Protein AF-A0A920RW35-F1 (afdb_monomer)

Solvent-accessible surface area (backbone atoms only — not comparable to full-atom values): 5718 Å² total; per-residue (Å²): 131,75,94,57,58,52,69,56,41,53,73,38,56,69,48,77,44,77,48,86,36,59,55,58,79,41,59,53,88,30,58,46,91,86,45,46,76,49,80,67,36,34,82,41,60,66,19,18,51,52,32,36,55,42,66,53,70,40,95,73,52,72,32,91,45,64,74,59,32,60,64,15,4,59,57,19,46,11,48,77,69,68,46,28,71,96,63,86,70,36,66,76,74,79,73,91,124

Sequence (97 aa):
MLPFKGKFIERSQLIITTTSAKEPIIDEEWVQPGTHITAVGSDTPEKCELDPKILDRASIVVADSISQNKERGEIHQGLKKGKVKKKNFRIGRYFFR

pLDDT: mean 85.8, std 15.38, range [28.67, 95.94]

Radius of gyration: 12.99 Å; Cα contacts (8 Å, |Δi|>4): 166; chains: 1; bounding box: 35×26×33 Å

Nearest PDB structures (foldseek):
  1omo-assembly1_A  TM=8.714E-01  e=9.177E-05  Archaeoglobus fulgidus
  6rqa-assembly1_B  TM=9.072E-01  e=5.505E-04  Paracoccus denitrificans PD1222
  4bv9-assembly1_A  TM=8.945E-01  e=3.513E-03  Mus musculus
  3hdj-assembly1_B  TM=7.657E-01  e=8.202E-02  Bordetella pertussis
  8j1c-assembly1_A  TM=7.759E-01  e=2.494E-01  Pseudomonas veronii

Foldseek 3Di:
DPPCQLVVQLVAQEEEAADQALDAPEELVSHDPNRDYHYDNKQAARHEHHDLLNQQPDPAAEDCDPVSLCHIYSNVVSVVVVNHDPDPHHYDDPPDD

Secondary structure (DSSP, 8-state):
--TTHHHHHTT-SEEEE----SS-SB-GGGPPTT-EEEE----STT---B-HHHHHH-S--EES-HHHHHHSHHHHHHHHTT-S-----EES-----

Mean predicted aligned error: 5.48 Å

Structure (mmCIF, N/CA/C/O backbone):
data_AF-A0A920RW35-F1
#
_entry.id   AF-A0A920RW35-F1
#
loop_
_atom_site.group_PDB
_atom_site.id
_atom_site.type_symbol
_atom_site.label_atom_id
_atom_site.label_alt_id
_atom_site.label_comp_id
_atom_site.label_asym_id
_atom_site.label_entity_id
_atom_site.label_seq_id
_atom_site.pdbx_PDB_ins_code
_atom_site.Cartn_x
_atom_site.Cartn_y
_atom_site.Cartn_z
_atom_site.occupancy
_atom_site.B_iso_or_equiv
_atom_site.auth_seq_id
_atom_site.auth_comp_id
_atom_site.auth_asym_id
_atom_site.auth_atom_id
_atom_site.pdbx_PDB_model_num
ATOM 1 N N . MET A 1 1 ? 8.796 10.530 12.537 1.00 51.59 1 MET A N 1
ATOM 2 C CA . MET A 1 1 ? 7.517 9.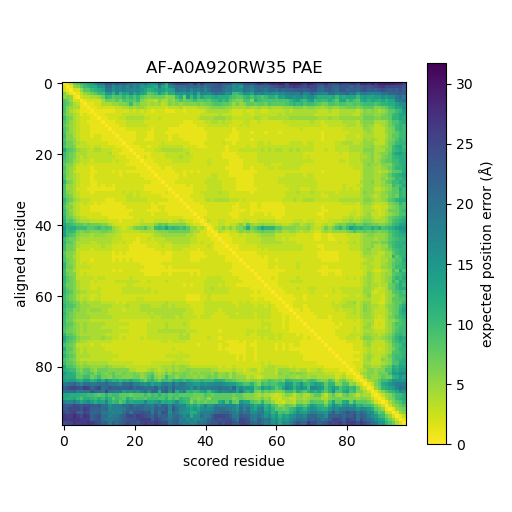988 12.023 1.00 51.59 1 MET A CA 1
ATOM 3 C C . MET A 1 1 ? 6.388 10.666 12.791 1.00 51.59 1 MET A C 1
ATOM 5 O O . MET A 1 1 ? 6.514 10.768 14.002 1.00 51.59 1 MET A O 1
ATOM 9 N N . LEU A 1 2 ? 5.375 11.239 12.127 1.00 50.97 2 LEU A N 1
ATOM 10 C CA . LEU A 1 2 ? 4.326 12.017 12.811 1.00 50.97 2 LEU A CA 1
ATOM 11 C C . LEU A 1 2 ? 3.481 11.087 13.707 1.00 50.97 2 LEU A C 1
ATOM 13 O O . LEU A 1 2 ? 2.856 10.175 13.165 1.00 50.97 2 LEU A O 1
ATOM 17 N N . PRO A 1 3 ? 3.415 11.316 15.031 1.00 54.03 3 PRO A N 1
ATOM 18 C CA . PRO A 1 3 ? 2.809 10.388 15.996 1.00 54.03 3 PRO A CA 1
ATOM 19 C C . PRO A 1 3 ? 1.281 10.237 15.869 1.00 54.03 3 PRO A C 1
ATOM 21 O O . PRO A 1 3 ? 0.676 9.469 16.606 1.00 54.03 3 PRO A O 1
ATOM 24 N N . PHE A 1 4 ? 0.645 10.949 14.933 1.00 62.16 4 PHE A N 1
ATOM 25 C CA . PHE A 1 4 ? -0.812 10.995 14.776 1.00 62.16 4 PHE A CA 1
ATOM 26 C C . PHE A 1 4 ? -1.336 10.366 13.481 1.00 62.16 4 PHE A C 1
ATOM 28 O O . PHE A 1 4 ? -2.545 10.389 13.265 1.00 62.16 4 PHE A O 1
ATOM 35 N N . LYS A 1 5 ? -0.470 9.818 12.610 1.00 71.56 5 LYS A N 1
ATOM 36 C CA . LYS A 1 5 ? -0.902 9.286 11.303 1.00 71.56 5 LYS A CA 1
ATOM 37 C C . LYS A 1 5 ? -1.984 8.209 11.441 1.00 71.56 5 LYS A C 1
ATOM 39 O O . LYS A 1 5 ? -3.040 8.366 10.836 1.00 71.56 5 LYS A O 1
ATOM 44 N N . GLY A 1 6 ? -1.770 7.203 12.295 1.00 78.44 6 GLY A N 1
ATOM 45 C CA . GLY A 1 6 ? -2.732 6.110 12.505 1.00 78.44 6 GLY A CA 1
ATOM 46 C C . GLY A 1 6 ? -4.135 6.603 12.872 1.00 78.44 6 GLY A C 1
ATOM 47 O O . GLY A 1 6 ? -5.107 6.225 12.229 1.00 78.44 6 GLY A O 1
ATOM 48 N N . LYS A 1 7 ? -4.240 7.587 13.777 1.00 85.56 7 LYS A N 1
ATOM 49 C CA . LYS A 1 7 ? -5.526 8.129 14.256 1.00 85.56 7 LYS A CA 1
ATOM 50 C C . LYS A 1 7 ? -6.408 8.728 13.151 1.00 85.56 7 LYS A C 1
ATOM 52 O O . LYS A 1 7 ? -7.634 8.691 13.261 1.00 85.56 7 LYS A O 1
ATOM 57 N N . PHE A 1 8 ? -5.813 9.324 12.115 1.00 88.88 8 PHE A N 1
ATOM 58 C CA . PHE A 1 8 ? -6.575 9.857 10.980 1.00 88.88 8 PHE A CA 1
ATOM 59 C C . PHE A 1 8 ? -6.992 8.749 10.013 1.00 88.88 8 PHE A C 1
ATOM 61 O O . PHE A 1 8 ? -8.119 8.762 9.522 1.00 88.88 8 PHE A O 1
ATOM 68 N N . ILE A 1 9 ? -6.113 7.774 9.780 1.00 92.06 9 ILE A N 1
ATOM 69 C CA . ILE A 1 9 ? -6.376 6.634 8.898 1.00 92.06 9 ILE A CA 1
ATOM 70 C C . ILE A 1 9 ? -7.488 5.744 9.471 1.00 92.06 9 ILE A C 1
ATOM 72 O O . ILE A 1 9 ? -8.429 5.418 8.754 1.00 92.06 9 ILE A O 1
ATOM 76 N N . GLU A 1 10 ? -7.460 5.463 10.774 1.00 93.06 10 GLU A N 1
ATOM 77 C CA . GLU A 1 10 ? -8.467 4.653 11.479 1.00 93.06 10 GLU A CA 1
ATOM 78 C C . GLU A 1 10 ? -9.889 5.226 11.387 1.00 93.06 10 GLU A C 1
ATOM 80 O O . GLU A 1 10 ? -10.871 4.500 11.511 1.00 93.06 10 GLU A O 1
ATOM 85 N N . ARG A 1 11 ? -10.018 6.539 11.169 1.00 92.12 11 ARG A N 1
ATOM 86 C CA . ARG A 1 11 ? -11.306 7.243 11.057 1.00 92.12 11 ARG A CA 1
ATOM 87 C C . ARG A 1 11 ? -11.698 7.551 9.613 1.00 92.12 11 ARG A C 1
ATOM 89 O O . ARG A 1 11 ? -12.706 8.217 9.388 1.00 92.12 11 ARG A O 1
ATOM 96 N N . SER A 1 12 ? -10.903 7.100 8.645 1.00 92.25 12 SER A N 1
ATOM 97 C CA . SER A 1 12 ? -11.084 7.418 7.232 1.00 92.25 12 SER A CA 1
ATOM 98 C C . SER A 1 12 ? -11.751 6.274 6.474 1.00 92.25 12 SER A C 1
ATOM 100 O O . SER A 1 12 ? -11.269 5.142 6.440 1.00 92.25 12 SER A O 1
ATOM 102 N N . GLN A 1 13 ? -12.845 6.598 5.789 1.00 94.38 13 GLN A N 1
ATOM 103 C CA . GLN A 1 13 ? -13.496 5.702 4.826 1.00 94.38 13 GLN A CA 1
ATOM 104 C C . GLN A 1 13 ? -12.931 5.872 3.409 1.00 94.38 13 GLN A C 1
ATOM 106 O O . GLN A 1 13 ? -13.050 4.968 2.588 1.00 94.38 13 GLN A O 1
ATOM 111 N N . LEU A 1 14 ? -12.296 7.014 3.131 1.00 95.38 14 LEU A N 1
ATOM 112 C CA . LEU A 1 14 ? -11.618 7.323 1.877 1.00 95.38 14 LEU A CA 1
ATOM 113 C C . LEU A 1 14 ? -10.221 7.858 2.183 1.00 95.38 14 LEU A C 1
ATOM 115 O O . LEU A 1 14 ? -10.078 8.824 2.930 1.00 95.38 14 LEU A O 1
ATOM 119 N N . ILE A 1 15 ? -9.208 7.245 1.582 1.00 94.75 15 ILE A N 1
ATOM 120 C CA . ILE A 1 15 ? -7.816 7.673 1.689 1.00 94.75 15 ILE A CA 1
ATOM 121 C C . ILE A 1 15 ? -7.253 7.852 0.284 1.00 94.75 15 ILE A C 1
ATOM 123 O O . ILE A 1 15 ? -7.405 6.984 -0.576 1.00 94.75 15 ILE A O 1
ATOM 127 N N . ILE A 1 16 ? -6.579 8.976 0.061 1.00 95.56 16 ILE A N 1
ATOM 128 C CA . ILE A 1 16 ? -5.877 9.262 -1.187 1.00 95.56 16 ILE A CA 1
ATOM 129 C C . ILE A 1 16 ? -4.426 9.576 -0.845 1.00 95.56 16 ILE A C 1
ATOM 131 O O . ILE A 1 16 ? -4.164 10.440 -0.006 1.00 95.56 16 ILE A O 1
ATOM 135 N N . THR A 1 17 ? -3.490 8.876 -1.484 1.00 93.81 17 THR A N 1
ATOM 136 C CA . THR A 1 17 ? -2.052 9.109 -1.314 1.00 93.81 17 THR A CA 1
ATOM 137 C C . THR A 1 17 ? -1.432 9.583 -2.626 1.00 93.81 17 THR A C 1
ATOM 139 O O . THR A 1 17 ? -1.744 9.078 -3.706 1.00 93.81 17 THR A O 1
ATOM 142 N N . THR A 1 18 ? -0.597 10.618 -2.538 1.00 95.06 18 THR A N 1
ATOM 143 C CA . THR A 1 18 ? 0.035 11.295 -3.684 1.00 95.06 18 THR A CA 1
ATOM 144 C C . THR A 1 18 ? 1.482 11.672 -3.351 1.00 95.06 18 THR A C 1
ATOM 146 O O . THR A 1 18 ? 1.907 12.817 -3.514 1.00 95.06 18 THR A O 1
ATOM 149 N N . THR A 1 19 ? 2.231 10.737 -2.780 1.00 93.38 19 THR A N 1
ATOM 150 C CA . THR A 1 19 ? 3.580 10.956 -2.249 1.00 93.38 19 THR A CA 1
ATOM 151 C C . THR A 1 19 ? 4.638 10.225 -3.070 1.00 93.38 19 THR A C 1
ATOM 153 O O . THR A 1 19 ? 4.374 9.251 -3.767 1.00 93.38 19 THR A O 1
ATOM 156 N N . SER A 1 20 ? 5.885 10.680 -2.977 1.00 94.00 20 SER A N 1
ATOM 157 C CA . SER A 1 20 ? 7.045 10.016 -3.583 1.00 94.00 20 SER A CA 1
ATOM 158 C C . SER A 1 20 ? 7.709 8.996 -2.644 1.00 94.00 20 SER A C 1
ATOM 160 O O . SER A 1 20 ? 8.905 8.728 -2.781 1.00 94.00 20 SER A O 1
ATOM 162 N N . ALA A 1 21 ? 6.961 8.456 -1.674 1.00 94.00 21 ALA A N 1
ATOM 163 C CA . ALA A 1 21 ? 7.488 7.558 -0.654 1.00 94.00 21 ALA A CA 1
ATOM 164 C C . ALA A 1 21 ? 8.054 6.260 -1.257 1.00 94.00 21 ALA A C 1
ATOM 166 O O . ALA A 1 21 ? 7.497 5.688 -2.193 1.00 94.00 21 ALA A O 1
ATOM 167 N N . LYS A 1 22 ? 9.187 5.810 -0.711 1.00 94.50 22 LYS A N 1
ATOM 168 C CA . LYS A 1 22 ? 9.835 4.527 -1.048 1.00 94.50 22 LYS A CA 1
ATOM 169 C C . LYS A 1 22 ? 9.577 3.444 -0.001 1.00 94.50 22 LYS A C 1
ATOM 171 O O . LYS A 1 22 ? 9.790 2.269 -0.261 1.00 94.50 22 LYS A O 1
ATOM 176 N N . GLU A 1 23 ? 9.099 3.862 1.165 1.00 92.56 23 GLU A N 1
ATOM 177 C CA . GLU A 1 23 ? 8.692 2.992 2.257 1.00 92.56 23 GLU A CA 1
ATOM 178 C C . GLU A 1 23 ? 7.239 3.301 2.623 1.00 92.56 23 GLU A C 1
ATOM 180 O O . GLU A 1 23 ? 6.851 4.476 2.545 1.00 92.56 23 GLU A O 1
ATOM 185 N N . PRO A 1 24 ? 6.462 2.288 3.054 1.00 93.25 24 PRO A N 1
ATOM 186 C CA . PRO A 1 24 ? 5.073 2.464 3.447 1.00 93.25 24 PRO A CA 1
ATOM 187 C C . PRO A 1 24 ? 4.870 3.637 4.408 1.00 93.25 24 PRO A C 1
ATOM 189 O O . PRO A 1 24 ? 5.560 3.781 5.418 1.00 93.25 24 PRO A O 1
ATOM 192 N N . ILE A 1 25 ? 3.895 4.484 4.087 1.00 93.50 25 ILE A N 1
ATOM 193 C CA . ILE A 1 25 ? 3.438 5.585 4.941 1.00 93.50 25 ILE A CA 1
ATOM 194 C C . ILE A 1 25 ? 2.074 5.308 5.573 1.00 93.50 25 ILE A C 1
ATOM 196 O O . ILE A 1 25 ? 1.656 6.091 6.431 1.00 93.50 25 ILE A O 1
ATOM 200 N N . ILE A 1 26 ? 1.403 4.238 5.135 1.00 93.81 26 ILE A N 1
ATOM 201 C CA . ILE A 1 26 ? 0.172 3.694 5.703 1.00 93.81 26 ILE A CA 1
ATOM 202 C C . ILE A 1 26 ? 0.412 2.227 6.045 1.00 93.81 26 ILE A C 1
ATOM 204 O O . ILE A 1 26 ? 0.621 1.408 5.147 1.00 93.81 26 ILE A O 1
ATOM 208 N N . ASP A 1 27 ? 0.330 1.914 7.334 1.00 94.12 27 ASP A N 1
ATOM 209 C CA . ASP A 1 27 ? 0.379 0.544 7.830 1.00 94.12 27 ASP A CA 1
ATOM 210 C C . ASP A 1 27 ? -0.987 -0.143 7.709 1.00 94.12 27 ASP A C 1
ATOM 212 O O . ASP A 1 27 ? -2.046 0.483 7.825 1.00 94.12 27 ASP A O 1
ATOM 216 N N . GLU A 1 28 ? -0.966 -1.458 7.484 1.00 93.69 28 GLU A N 1
ATOM 217 C CA . GLU A 1 28 ? -2.175 -2.272 7.314 1.00 93.69 28 GLU A CA 1
ATOM 218 C C . GLU A 1 28 ? -3.105 -2.230 8.536 1.00 93.69 28 GLU A C 1
ATOM 220 O O . GLU A 1 28 ? -4.329 -2.175 8.372 1.00 93.69 28 GLU A O 1
ATOM 225 N N . GLU A 1 29 ? -2.528 -2.172 9.737 1.00 94.38 29 GLU A N 1
ATOM 226 C CA . GLU A 1 29 ? -3.250 -2.156 11.015 1.00 94.38 29 GLU A CA 1
ATOM 227 C C . GLU A 1 29 ? -4.122 -0.905 11.189 1.00 94.38 29 GLU A C 1
ATOM 229 O O . GLU A 1 29 ? -5.109 -0.927 11.922 1.00 94.38 29 GLU A O 1
ATOM 234 N N . TRP A 1 30 ? -3.793 0.191 10.500 1.00 95.19 30 TRP A N 1
ATOM 235 C CA . TRP A 1 30 ? -4.540 1.444 10.622 1.00 95.19 30 TRP A CA 1
ATOM 236 C C . TRP A 1 30 ? -5.796 1.458 9.748 1.00 95.19 30 TRP A C 1
ATOM 238 O O . TRP A 1 30 ? -6.753 2.179 10.034 1.00 95.19 30 TRP A O 1
ATOM 248 N N . VAL A 1 31 ? -5.810 0.680 8.663 1.00 93.75 31 VAL A N 1
ATOM 249 C CA . VAL A 1 31 ? -6.908 0.673 7.693 1.00 93.75 31 VAL A CA 1
ATOM 250 C C . VAL A 1 31 ? -8.079 -0.125 8.262 1.00 93.75 31 VAL A C 1
ATOM 252 O O . VAL A 1 31 ? -7.907 -1.273 8.667 1.00 93.75 31 VAL A O 1
ATOM 255 N N . GLN A 1 32 ? -9.291 0.427 8.229 1.00 94.69 32 GLN A N 1
ATOM 256 C CA . GLN A 1 32 ? -10.495 -0.272 8.687 1.00 94.69 32 GLN A CA 1
ATOM 257 C C . GLN A 1 32 ? -11.190 -1.041 7.544 1.00 94.69 32 GLN A C 1
ATOM 259 O O . GLN A 1 32 ? -11.007 -0.723 6.363 1.00 94.69 32 GLN A O 1
ATOM 264 N N . PRO A 1 33 ? -11.999 -2.075 7.845 1.00 93.31 33 PRO A N 1
ATOM 265 C CA . PRO A 1 33 ? -12.879 -2.684 6.852 1.00 93.31 33 PRO A CA 1
ATOM 266 C C . PRO A 1 33 ? -13.824 -1.651 6.219 1.00 93.31 33 PRO A C 1
ATOM 268 O O . PRO A 1 33 ? -14.388 -0.805 6.907 1.00 93.31 33 PRO A O 1
ATOM 271 N N . GLY A 1 3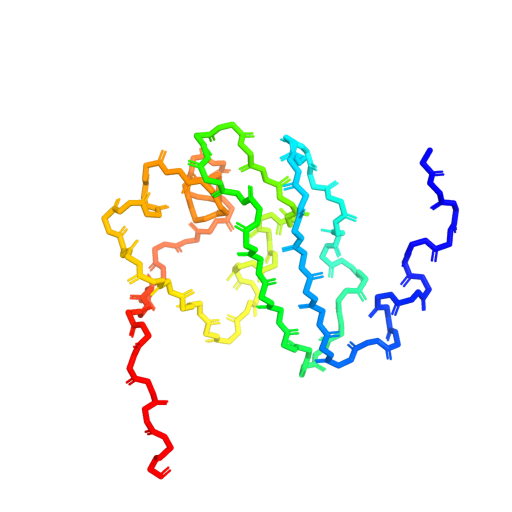4 ? -14.012 -1.731 4.900 1.00 92.62 34 GLY A N 1
ATOM 272 C CA . GLY A 1 34 ? -14.851 -0.792 4.144 1.00 92.62 34 GLY A CA 1
ATOM 273 C C . GLY A 1 34 ? -14.138 0.479 3.666 1.00 92.62 34 GLY A C 1
ATOM 274 O O . GLY A 1 34 ? -14.733 1.243 2.911 1.00 92.62 34 GLY A O 1
ATOM 275 N N . THR A 1 35 ? -12.871 0.696 4.034 1.00 95.19 35 THR A N 1
ATOM 276 C CA . THR A 1 35 ? -12.087 1.837 3.542 1.00 95.19 35 THR A CA 1
ATOM 277 C C . THR A 1 35 ? -11.715 1.677 2.062 1.00 95.19 35 THR A C 1
ATOM 279 O O . THR A 1 35 ? -11.164 0.655 1.647 1.00 95.19 35 THR A O 1
ATOM 282 N N . HIS A 1 36 ? -11.968 2.719 1.269 1.00 95.69 36 HIS A N 1
ATOM 283 C CA . HIS A 1 36 ? -11.467 2.865 -0.095 1.00 95.69 36 HIS A CA 1
ATOM 284 C C . HIS A 1 36 ? -10.129 3.613 -0.093 1.00 95.69 36 HIS A C 1
ATOM 286 O O . HIS A 1 36 ? -10.006 4.673 0.521 1.00 95.69 36 HIS A O 1
ATOM 292 N N . ILE A 1 37 ? -9.140 3.087 -0.818 1.00 95.94 37 ILE A N 1
ATOM 293 C CA . ILE A 1 37 ? -7.816 3.702 -0.946 1.00 95.94 37 ILE A CA 1
ATOM 294 C C . ILE A 1 37 ? -7.484 3.880 -2.425 1.00 95.94 37 ILE A C 1
ATOM 296 O O . ILE A 1 37 ? -7.553 2.923 -3.194 1.00 95.94 37 ILE A O 1
ATOM 300 N N . THR A 1 38 ? -7.092 5.0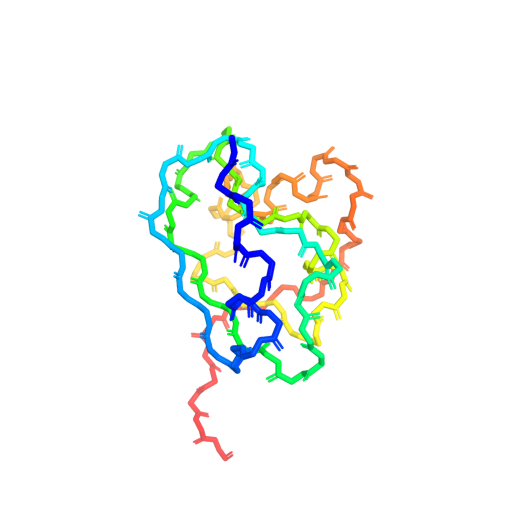95 -2.804 1.00 95.44 38 THR A N 1
ATOM 301 C CA . THR A 1 38 ? -6.507 5.402 -4.114 1.00 95.44 38 THR A CA 1
ATOM 302 C C . THR A 1 38 ? -5.066 5.871 -3.913 1.00 95.44 38 THR A C 1
ATOM 304 O O . THR A 1 38 ? -4.836 6.975 -3.418 1.00 95.44 38 THR A O 1
ATOM 307 N N . ALA A 1 39 ? -4.101 5.027 -4.284 1.00 93.94 39 ALA A N 1
ATOM 308 C CA . ALA A 1 39 ? -2.676 5.349 -4.234 1.00 93.94 39 ALA A CA 1
ATOM 309 C C . ALA A 1 39 ? -2.177 5.760 -5.622 1.00 93.94 39 ALA A C 1
ATOM 311 O O . ALA A 1 39 ? -2.213 4.964 -6.559 1.00 93.94 39 ALA A O 1
ATOM 312 N N . VAL A 1 40 ? -1.763 7.019 -5.760 1.00 92.31 40 VAL A N 1
ATOM 313 C CA . VAL A 1 40 ? -1.409 7.635 -7.051 1.00 92.31 40 VAL A CA 1
ATOM 314 C C . VAL A 1 40 ? 0.099 7.840 -7.184 1.00 92.31 40 VAL A C 1
ATOM 316 O O . VAL A 1 40 ? 0.623 7.871 -8.294 1.00 92.31 40 VAL A O 1
ATOM 319 N N . GLY A 1 41 ? 0.821 8.005 -6.073 1.00 87.19 41 GLY A N 1
ATOM 320 C CA . GLY A 1 41 ? 2.192 8.516 -6.088 1.00 87.19 41 GLY A CA 1
ATOM 321 C C . GLY A 1 41 ? 3.262 7.521 -6.551 1.00 87.19 41 GLY A C 1
ATOM 322 O O . GLY A 1 41 ? 4.394 7.924 -6.848 1.00 87.19 41 GLY A O 1
ATOM 323 N N . SER A 1 42 ? 2.926 6.231 -6.626 1.00 81.62 42 SER A N 1
ATOM 324 C CA . SER A 1 42 ? 3.868 5.134 -6.842 1.00 81.62 42 SER A CA 1
ATOM 325 C C . SER A 1 42 ? 4.075 4.797 -8.333 1.00 81.62 42 SER A C 1
ATOM 327 O O . SER A 1 42 ? 3.595 3.785 -8.838 1.00 81.62 42 SER A O 1
ATOM 329 N N . ASP A 1 43 ? 4.801 5.647 -9.058 1.00 88.19 43 ASP A N 1
ATOM 330 C CA . ASP A 1 43 ? 5.028 5.543 -10.512 1.00 88.19 43 ASP A CA 1
ATOM 331 C C . ASP A 1 43 ? 6.419 5.009 -10.916 1.00 88.19 43 ASP A C 1
ATOM 333 O O . ASP A 1 43 ? 6.725 4.900 -12.109 1.00 88.19 43 ASP A O 1
ATOM 337 N N . THR A 1 44 ? 7.261 4.643 -9.945 1.00 92.56 44 THR A N 1
ATOM 338 C CA . THR A 1 44 ? 8.592 4.050 -10.166 1.00 92.56 44 THR A CA 1
ATOM 339 C C . THR A 1 44 ? 8.723 2.690 -9.472 1.00 92.56 44 THR A C 1
ATOM 341 O O . THR A 1 44 ? 7.934 2.393 -8.568 1.00 92.56 44 THR A O 1
ATOM 344 N N . PRO A 1 45 ? 9.697 1.843 -9.868 1.00 94.19 45 PRO A N 1
ATOM 345 C CA . PRO A 1 45 ? 9.882 0.528 -9.258 1.00 94.19 45 PRO A CA 1
ATOM 346 C C . PRO A 1 45 ? 10.079 0.580 -7.748 1.00 94.19 45 PRO A C 1
ATOM 348 O O . PRO A 1 45 ? 9.599 -0.307 -7.061 1.00 94.19 45 PRO A O 1
ATOM 351 N N . GLU A 1 46 ? 10.731 1.623 -7.229 1.00 94.56 46 GLU A N 1
ATOM 352 C CA . GLU A 1 46 ? 11.126 1.731 -5.817 1.00 94.56 46 GLU A CA 1
ATOM 353 C C . GLU A 1 46 ? 10.040 2.319 -4.911 1.00 94.56 46 G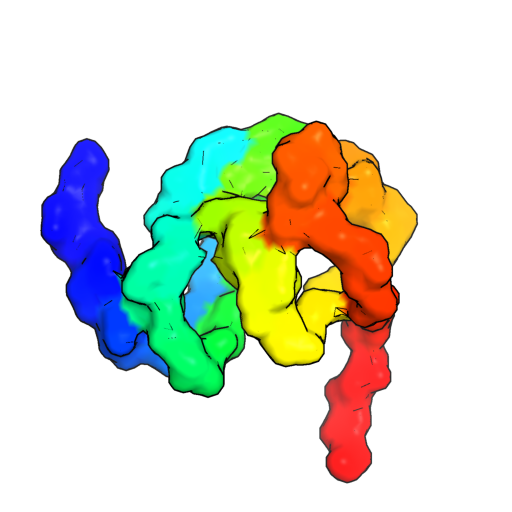LU A C 1
ATOM 355 O O . GLU A 1 46 ? 10.151 2.232 -3.692 1.00 94.56 46 GLU A O 1
ATOM 360 N N . LYS A 1 47 ? 9.032 2.988 -5.481 1.00 94.19 47 LYS A N 1
ATOM 361 C CA . LYS A 1 47 ? 8.025 3.697 -4.690 1.00 94.19 47 LYS A CA 1
ATOM 362 C C . LYS A 1 47 ? 6.967 2.746 -4.137 1.00 94.19 47 LYS A C 1
ATOM 364 O O . LYS A 1 47 ? 6.504 1.848 -4.837 1.00 94.19 47 LYS A O 1
ATOM 369 N N . CYS A 1 48 ? 6.576 2.997 -2.893 1.00 94.62 48 CYS A N 1
ATOM 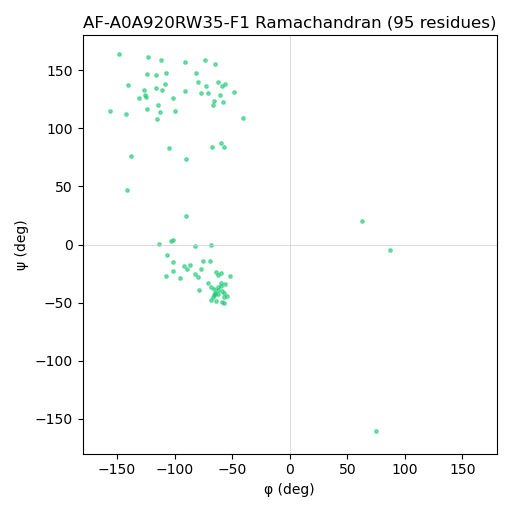370 C CA . CYS A 1 48 ? 5.578 2.242 -2.143 1.00 94.62 48 CYS A CA 1
ATOM 371 C C . CYS A 1 48 ? 5.010 3.173 -1.064 1.00 94.62 48 CYS A C 1
ATOM 373 O O . CYS A 1 48 ? 5.747 3.612 -0.183 1.00 94.62 48 CYS A O 1
ATOM 375 N N . GLU A 1 49 ? 3.728 3.505 -1.143 1.00 95.88 49 GLU A N 1
ATOM 376 C CA . GLU A 1 49 ? 3.014 4.321 -0.160 1.00 95.88 49 GLU A CA 1
ATOM 377 C C . GLU A 1 49 ? 2.276 3.450 0.865 1.00 95.88 49 GLU A C 1
ATOM 379 O O . GLU A 1 49 ? 2.095 3.865 2.012 1.00 95.88 49 GLU A O 1
ATOM 384 N N . LEU A 1 50 ? 1.864 2.243 0.473 1.00 95.50 50 LEU A N 1
ATOM 385 C CA . LEU A 1 50 ? 1.052 1.345 1.291 1.00 95.50 50 LEU A CA 1
ATOM 386 C C . LEU A 1 50 ? 1.869 0.154 1.795 1.00 95.50 50 LEU A C 1
ATOM 388 O O . LEU A 1 50 ? 2.739 -0.356 1.090 1.00 95.50 50 LEU A O 1
ATOM 392 N N . ASP A 1 51 ? 1.554 -0.351 2.991 1.00 94.88 51 ASP A N 1
ATOM 393 C CA . ASP A 1 51 ? 1.983 -1.698 3.372 1.00 94.88 51 ASP A CA 1
ATOM 394 C C . ASP A 1 51 ? 1.429 -2.688 2.327 1.00 94.88 51 ASP A C 1
ATOM 396 O O . ASP A 1 51 ? 0.210 -2.763 2.137 1.00 94.88 51 ASP A O 1
ATOM 400 N N . PRO A 1 52 ? 2.278 -3.491 1.657 1.00 92.69 52 PRO A N 1
ATOM 401 C CA . PRO A 1 52 ? 1.835 -4.487 0.689 1.00 92.69 52 PRO A CA 1
ATOM 402 C C . PRO A 1 52 ? 0.743 -5.448 1.174 1.00 92.69 52 PRO A C 1
ATOM 404 O O . PRO A 1 52 ? -0.028 -5.959 0.359 1.00 92.69 52 PRO A O 1
ATOM 407 N N . LYS A 1 53 ? 0.651 -5.711 2.484 1.00 92.69 53 LYS A N 1
ATOM 408 C CA . LYS A 1 53 ? -0.423 -6.534 3.062 1.00 92.69 53 LYS A CA 1
ATOM 409 C C . LYS A 1 53 ? -1.809 -5.922 2.850 1.00 92.69 53 LYS A C 1
ATOM 411 O O . LYS A 1 53 ? -2.780 -6.669 2.751 1.00 92.69 53 LYS A O 1
ATOM 416 N N . ILE A 1 54 ? -1.915 -4.597 2.708 1.00 94.31 54 ILE A N 1
ATOM 417 C CA . ILE A 1 54 ? -3.177 -3.909 2.398 1.00 94.31 54 ILE A CA 1
ATOM 418 C C . ILE A 1 54 ? -3.765 -4.452 1.091 1.00 94.31 54 ILE A C 1
ATOM 420 O O . ILE A 1 54 ? -4.963 -4.723 1.020 1.00 94.31 54 ILE A O 1
ATOM 424 N N . LEU A 1 55 ? -2.932 -4.693 0.073 1.00 92.75 55 LEU A N 1
ATOM 425 C CA . LEU A 1 55 ? -3.375 -5.238 -1.215 1.00 92.75 55 LEU A CA 1
ATOM 426 C C . LEU A 1 55 ? -3.842 -6.698 -1.085 1.00 92.75 55 LEU A C 1
ATOM 428 O O . LEU A 1 55 ? -4.812 -7.104 -1.733 1.00 92.75 55 LEU A O 1
ATOM 432 N N . ASP A 1 56 ? -3.189 -7.494 -0.237 1.00 90.25 56 ASP A N 1
ATOM 433 C CA . ASP A 1 56 ? -3.590 -8.882 0.032 1.00 90.25 56 ASP A CA 1
ATOM 434 C C . ASP A 1 56 ? -4.895 -8.959 0.838 1.00 90.25 56 ASP A C 1
ATOM 436 O O . ASP A 1 56 ? -5.743 -9.809 0.565 1.00 90.25 56 ASP A O 1
ATOM 440 N N . ARG A 1 57 ? -5.141 -7.990 1.724 1.00 91.25 57 ARG A N 1
ATOM 441 C CA . ARG A 1 57 ? -6.394 -7.867 2.483 1.00 91.25 57 ARG A CA 1
ATOM 442 C C . ARG A 1 57 ? -7.543 -7.244 1.683 1.00 91.25 57 ARG A C 1
ATOM 444 O O . ARG A 1 57 ? -8.705 -7.530 1.955 1.00 91.25 57 ARG A O 1
ATOM 451 N N . ALA A 1 58 ? -7.248 -6.399 0.694 1.00 91.75 58 ALA A N 1
ATOM 452 C CA . ALA A 1 58 ? -8.262 -5.669 -0.068 1.00 91.75 58 ALA A CA 1
ATOM 453 C C . ALA A 1 58 ? -9.248 -6.611 -0.779 1.00 91.75 58 ALA A C 1
ATOM 455 O O . ALA A 1 58 ? -8.846 -7.573 -1.431 1.00 91.75 58 ALA A O 1
ATOM 456 N N . SER A 1 59 ? -10.548 -6.311 -0.733 1.00 90.06 59 SER A N 1
ATOM 457 C CA . SER A 1 59 ? -11.554 -7.123 -1.444 1.00 90.06 59 SER A CA 1
ATOM 458 C C . SER A 1 59 ? -11.338 -7.103 -2.962 1.00 90.06 59 SER A C 1
ATOM 460 O O . SER A 1 59 ? -11.530 -8.108 -3.643 1.00 90.06 59 SER A O 1
ATOM 462 N N . ILE A 1 60 ? -10.909 -5.958 -3.496 1.00 88.00 60 ILE A N 1
ATOM 463 C CA . ILE A 1 60 ? -10.621 -5.749 -4.913 1.00 88.00 60 ILE A CA 1
ATOM 464 C C . ILE A 1 60 ? -9.369 -4.878 -5.010 1.00 88.00 60 ILE A C 1
ATOM 466 O O . ILE A 1 60 ? -9.248 -3.890 -4.292 1.00 88.00 60 ILE A O 1
ATOM 470 N N . VAL A 1 61 ? -8.463 -5.231 -5.923 1.00 91.12 61 VAL A N 1
ATOM 471 C CA . VAL A 1 61 ? -7.338 -4.378 -6.322 1.00 91.12 61 VAL A CA 1
ATOM 472 C C . VAL A 1 61 ? -7.545 -3.989 -7.780 1.00 91.12 61 VAL A C 1
ATOM 474 O O . VAL A 1 61 ? -7.646 -4.856 -8.657 1.00 91.12 61 VAL A O 1
ATOM 477 N N . VAL A 1 62 ? -7.643 -2.684 -8.021 1.00 90.94 62 VAL A N 1
ATOM 478 C CA . VAL A 1 62 ? -7.840 -2.104 -9.350 1.00 90.94 62 VAL A CA 1
ATOM 479 C C . VAL A 1 62 ? -6.569 -1.376 -9.755 1.00 90.94 62 VAL A C 1
ATOM 481 O O . VAL A 1 62 ? -6.024 -0.611 -8.967 1.00 90.94 62 VAL A O 1
ATOM 484 N N . ALA A 1 63 ? -6.119 -1.620 -10.980 1.00 89.81 63 ALA A N 1
ATOM 485 C CA . ALA A 1 63 ? -5.016 -0.901 -11.596 1.00 89.81 63 ALA A CA 1
ATOM 486 C C . ALA A 1 63 ? -5.523 -0.140 -12.824 1.00 89.81 63 ALA A C 1
ATOM 488 O O . ALA A 1 63 ? -6.405 -0.615 -13.546 1.00 89.81 63 ALA A O 1
ATOM 489 N N . ASP A 1 64 ? -4.939 1.021 -13.080 1.00 88.69 64 ASP A N 1
ATOM 490 C CA . ASP A 1 64 ? -5.098 1.748 -14.338 1.00 88.69 64 ASP A CA 1
ATOM 491 C C . ASP A 1 64 ? -4.489 0.955 -15.512 1.00 88.69 64 ASP A C 1
ATOM 493 O O . ASP A 1 64 ? -5.108 0.807 -16.564 1.00 88.69 64 ASP A O 1
ATOM 497 N N . SER A 1 65 ? -3.317 0.350 -15.295 1.00 90.62 65 SER A N 1
ATOM 498 C CA . SER A 1 65 ? -2.616 -0.508 -16.247 1.00 90.62 65 SER A CA 1
ATOM 499 C C . SER A 1 65 ? -1.936 -1.680 -15.543 1.00 90.62 65 SER A C 1
ATOM 501 O O . SER A 1 65 ? -0.953 -1.511 -14.821 1.00 90.62 65 SER A O 1
ATOM 503 N N . ILE A 1 66 ? -2.423 -2.903 -15.782 1.00 88.69 66 ILE A N 1
ATOM 504 C CA . ILE A 1 66 ? -1.850 -4.115 -15.168 1.00 88.69 66 ILE A CA 1
ATOM 505 C C . ILE A 1 66 ? -0.392 -4.328 -15.588 1.00 88.69 66 ILE A C 1
ATOM 507 O O . ILE A 1 66 ? 0.405 -4.771 -14.766 1.00 88.69 66 ILE A O 1
ATOM 511 N N . SER A 1 67 ? -0.034 -4.065 -16.850 1.00 91.81 67 SER A N 1
ATOM 512 C CA . SER A 1 67 ? 1.341 -4.271 -17.323 1.00 91.81 67 SER A CA 1
ATOM 513 C C . SER A 1 67 ? 2.310 -3.342 -16.600 1.00 91.81 67 SER A C 1
ATOM 515 O O . SER A 1 67 ? 3.276 -3.817 -16.016 1.00 91.81 67 SER A O 1
ATOM 517 N N . GLN A 1 68 ? 1.991 -2.049 -16.528 1.00 93.00 68 GLN A N 1
ATOM 518 C CA . GLN A 1 68 ? 2.836 -1.077 -15.836 1.00 93.00 68 GLN A CA 1
ATOM 519 C C . GLN A 1 68 ? 2.914 -1.357 -14.334 1.00 93.00 68 GLN A C 1
ATOM 521 O O . GLN A 1 68 ? 3.997 -1.343 -13.761 1.00 93.00 68 GLN A O 1
ATOM 526 N N . ASN A 1 69 ? 1.791 -1.686 -13.694 1.00 92.81 69 ASN A N 1
ATOM 527 C CA . ASN A 1 69 ? 1.757 -1.956 -12.256 1.00 92.81 69 ASN A CA 1
ATOM 528 C C . ASN A 1 69 ? 2.470 -3.263 -11.856 1.00 92.81 69 ASN A C 1
ATOM 530 O O . ASN A 1 69 ? 2.752 -3.477 -10.682 1.00 92.81 69 ASN A O 1
ATOM 534 N N . LYS A 1 70 ? 2.791 -4.154 -12.803 1.00 91.69 70 LYS A N 1
ATOM 535 C CA . LYS A 1 70 ? 3.684 -5.298 -12.543 1.00 91.69 70 LYS A CA 1
ATOM 536 C C . LYS A 1 70 ? 5.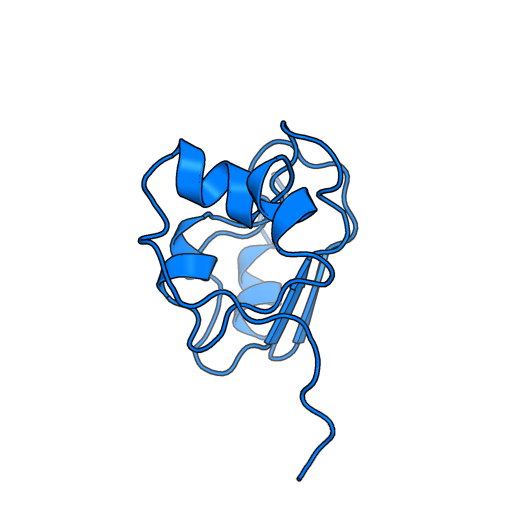158 -4.898 -12.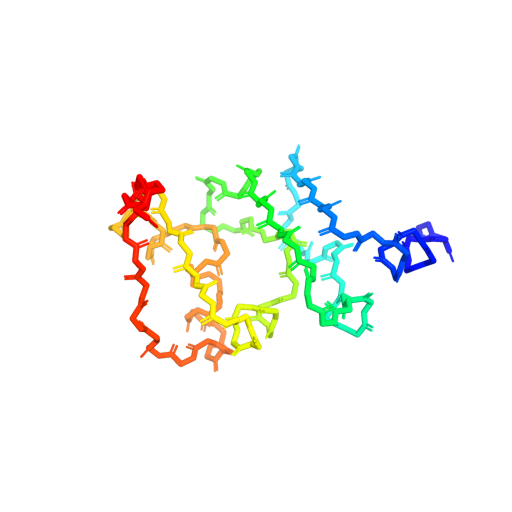497 1.00 91.69 70 LYS A C 1
ATOM 538 O O . LYS A 1 70 ? 5.957 -5.631 -11.918 1.00 91.69 70 LYS A O 1
ATOM 543 N N . GLU A 1 71 ? 5.513 -3.763 -13.089 1.00 94.44 71 GLU A N 1
ATOM 544 C CA . GLU A 1 71 ? 6.885 -3.254 -13.184 1.00 94.44 71 GLU A CA 1
ATOM 545 C C . GLU A 1 71 ? 7.172 -2.140 -12.168 1.00 94.44 71 GLU A C 1
ATOM 547 O O . GLU A 1 71 ? 8.328 -1.920 -11.811 1.00 94.44 71 GLU A O 1
ATOM 552 N N . ARG A 1 72 ? 6.135 -1.445 -11.681 1.00 94.00 72 ARG A N 1
ATOM 553 C CA . ARG A 1 72 ? 6.264 -0.342 -10.721 1.00 94.00 72 ARG A CA 1
ATOM 554 C C . ARG A 1 72 ? 5.087 -0.212 -9.755 1.00 94.00 72 ARG A C 1
ATOM 556 O O . ARG A 1 72 ? 4.016 -0.762 -9.999 1.00 94.00 72 ARG A O 1
ATOM 563 N N . GLY A 1 73 ? 5.305 0.537 -8.677 1.00 92.12 73 GLY A N 1
ATOM 564 C CA . GLY A 1 73 ? 4.277 0.891 -7.701 1.00 92.12 73 GLY A CA 1
ATOM 565 C C . GLY A 1 73 ? 3.855 -0.228 -6.746 1.00 92.12 73 GLY A C 1
ATOM 566 O O . GLY A 1 73 ? 4.565 -1.220 -6.567 1.00 92.12 73 GLY A O 1
ATOM 567 N N . GLU A 1 74 ? 2.678 -0.064 -6.134 1.00 94.00 74 GLU A N 1
ATOM 568 C CA . GLU A 1 74 ? 2.187 -0.927 -5.045 1.00 94.00 74 GLU A CA 1
ATOM 569 C C . GLU A 1 74 ? 2.103 -2.410 -5.423 1.00 94.00 74 GLU A C 1
ATOM 571 O O . GLU A 1 74 ? 2.533 -3.289 -4.672 1.00 94.00 74 GLU A O 1
ATOM 576 N N . ILE A 1 75 ? 1.566 -2.710 -6.612 1.00 93.06 75 ILE A N 1
ATOM 577 C CA . ILE A 1 75 ? 1.411 -4.092 -7.079 1.00 93.06 75 ILE A CA 1
ATOM 578 C C . ILE A 1 75 ? 2.786 -4.721 -7.318 1.00 93.06 75 ILE A C 1
ATOM 580 O O . ILE A 1 75 ? 3.025 -5.841 -6.864 1.00 93.06 75 ILE A O 1
ATOM 584 N N . HIS A 1 76 ? 3.705 -4.011 -7.976 1.00 94.19 76 HIS A N 1
ATOM 585 C CA . HIS A 1 76 ? 5.068 -4.488 -8.198 1.00 94.19 76 HIS A CA 1
ATOM 586 C C . HIS A 1 76 ? 5.775 -4.786 -6.877 1.00 94.19 76 HIS A C 1
ATOM 588 O O . HIS A 1 76 ? 6.311 -5.879 -6.699 1.00 94.19 76 HIS A O 1
ATOM 594 N N . GLN A 1 77 ? 5.729 -3.849 -5.928 1.00 94.62 77 GLN A N 1
ATOM 595 C CA . GLN A 1 77 ? 6.346 -4.008 -4.613 1.00 94.62 77 GLN A CA 1
ATOM 596 C C . GLN A 1 77 ? 5.734 -5.172 -3.832 1.00 94.62 77 GLN A C 1
ATOM 598 O O . GLN A 1 77 ? 6.462 -5.988 -3.261 1.00 94.62 77 GLN A O 1
ATOM 603 N N . GLY A 1 78 ? 4.408 -5.315 -3.858 1.00 92.62 78 GLY A N 1
ATOM 604 C CA . GLY A 1 78 ? 3.725 -6.420 -3.197 1.00 92.62 78 GLY A CA 1
ATOM 605 C C . GLY A 1 78 ? 4.023 -7.790 -3.800 1.00 92.62 78 GLY A C 1
ATOM 606 O O . GLY A 1 78 ? 4.212 -8.753 -3.050 1.00 92.62 78 GLY A O 1
ATOM 607 N N . LEU A 1 79 ? 4.141 -7.876 -5.128 1.00 92.50 79 LEU A N 1
ATOM 608 C CA . LEU A 1 79 ? 4.566 -9.092 -5.825 1.00 92.50 79 LEU A CA 1
ATOM 609 C C . LEU A 1 79 ? 6.039 -9.416 -5.534 1.00 92.50 79 LEU A C 1
ATOM 611 O O . LEU A 1 79 ? 6.350 -10.545 -5.161 1.00 92.50 79 LEU A O 1
ATOM 615 N N . LYS A 1 80 ? 6.935 -8.425 -5.641 1.00 92.25 80 LYS A N 1
ATOM 616 C CA . LYS A 1 80 ? 8.380 -8.559 -5.383 1.00 92.25 80 LYS A CA 1
ATOM 617 C C . LYS A 1 80 ? 8.666 -9.031 -3.956 1.00 92.25 80 LYS A C 1
ATOM 619 O O . LYS A 1 80 ? 9.532 -9.875 -3.755 1.00 92.25 80 LYS A O 1
ATOM 624 N N . LYS A 1 81 ? 7.920 -8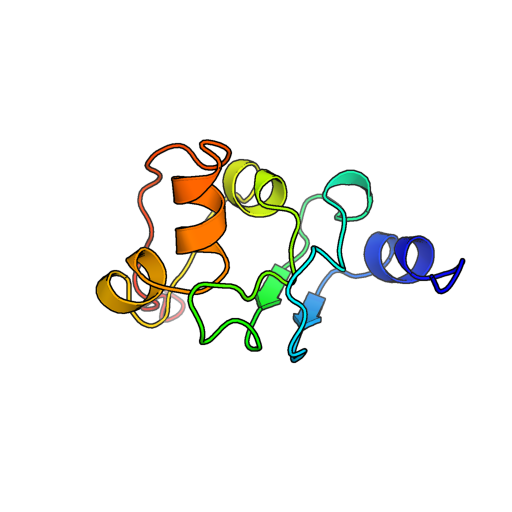.522 -2.969 1.00 89.88 81 LYS A N 1
ATOM 625 C CA . LYS A 1 81 ? 8.043 -8.896 -1.547 1.00 89.88 81 LYS A CA 1
ATOM 626 C C . LYS A 1 81 ? 7.295 -10.192 -1.186 1.00 89.88 81 LYS A C 1
ATOM 628 O O . LYS A 1 81 ? 7.313 -10.593 -0.023 1.00 89.88 81 LYS A O 1
ATOM 633 N N . GLY A 1 82 ? 6.599 -10.826 -2.138 1.00 89.00 82 GLY A N 1
ATOM 634 C CA . GLY A 1 82 ? 5.797 -12.034 -1.901 1.00 89.00 82 GLY A CA 1
ATOM 635 C C . GLY A 1 82 ? 4.632 -11.829 -0.924 1.00 89.00 82 GLY A C 1
ATOM 636 O O . GLY A 1 82 ? 4.156 -12.789 -0.323 1.00 89.00 82 GLY A O 1
ATOM 637 N N . LYS A 1 83 ? 4.201 -10.577 -0.721 1.00 85.62 83 LYS A N 1
ATOM 638 C CA . LYS A 1 83 ? 3.137 -10.202 0.225 1.00 85.62 83 LYS A CA 1
ATOM 639 C C . LYS A 1 83 ? 1.761 -10.167 -0.414 1.00 85.62 83 LYS A C 1
ATOM 641 O O . LYS A 1 83 ? 0.776 -10.239 0.302 1.00 85.62 83 LYS A O 1
ATOM 646 N N . VAL A 1 84 ? 1.705 -10.085 -1.739 1.00 84.44 84 VAL A N 1
ATOM 647 C CA . VAL A 1 84 ? 0.471 -10.148 -2.515 1.00 84.44 84 VAL A CA 1
ATOM 648 C C . VAL A 1 84 ? 0.503 -11.441 -3.312 1.00 84.44 84 VAL A C 1
ATOM 650 O O . VAL A 1 84 ? 1.350 -11.620 -4.192 1.00 84.44 84 VAL A O 1
ATOM 653 N N . LYS A 1 85 ? -0.408 -12.371 -3.011 1.00 76.62 85 LYS A N 1
ATOM 654 C CA . LYS A 1 85 ? -0.608 -13.542 -3.881 1.00 76.62 85 LYS A CA 1
ATOM 655 C C . LYS A 1 85 ? -1.142 -13.055 -5.228 1.00 76.62 85 LYS A C 1
ATOM 657 O O . LYS A 1 85 ? -1.755 -11.994 -5.284 1.00 76.62 85 LYS A O 1
ATOM 662 N N . LYS A 1 86 ? -0.935 -13.808 -6.319 1.00 61.53 86 LYS A N 1
ATOM 663 C CA . LYS A 1 86 ? -1.525 -13.505 -7.641 1.00 61.53 86 LYS A CA 1
ATOM 664 C C . LYS A 1 86 ? -3.059 -13.446 -7.526 1.00 61.53 86 LYS A C 1
ATOM 666 O O . LYS A 1 86 ? -3.747 -14.432 -7.765 1.00 61.53 86 LYS A O 1
ATOM 671 N N . LYS A 1 87 ? -3.589 -12.292 -7.127 1.00 62.72 87 LYS A N 1
ATOM 672 C CA . LYS A 1 87 ? -5.000 -11.942 -7.197 1.00 62.72 87 LYS A CA 1
ATOM 673 C C . LYS A 1 87 ? -5.351 -11.672 -8.651 1.00 62.72 87 LYS A C 1
ATOM 675 O O . LYS A 1 87 ? -4.497 -11.310 -9.463 1.00 62.72 87 LYS A O 1
ATOM 680 N N . ASN A 1 88 ? -6.639 -11.772 -8.954 1.00 64.38 88 ASN A N 1
ATOM 681 C CA . ASN A 1 88 ? -7.191 -11.183 -10.164 1.00 64.38 88 ASN A CA 1
ATOM 682 C C . ASN A 1 88 ? -7.119 -9.654 -10.025 1.00 64.38 88 ASN A C 1
ATOM 684 O O . ASN A 1 88 ? -8.080 -9.027 -9.583 1.00 64.38 88 ASN A O 1
ATOM 688 N N . PHE A 1 89 ? -5.966 -9.059 -10.351 1.00 79.75 89 PHE A N 1
ATOM 689 C CA . PHE A 1 89 ? -5.856 -7.616 -10.562 1.00 79.75 89 PHE A CA 1
ATOM 690 C C . PHE A 1 89 ? -6.788 -7.245 -11.709 1.00 79.75 89 PHE A C 1
ATOM 692 O O . PHE A 1 89 ? -6.761 -7.883 -12.764 1.00 79.75 89 PHE A O 1
ATOM 699 N N . ARG A 1 90 ? -7.640 -6.244 -11.502 1.00 79.69 90 ARG A N 1
ATOM 700 C CA . ARG A 1 90 ? -8.627 -5.833 -12.505 1.00 79.69 90 ARG A CA 1
ATOM 701 C C . ARG A 1 90 ? -8.205 -4.497 -13.091 1.00 79.69 90 ARG A C 1
ATOM 703 O O . ARG A 1 90 ? -7.788 -3.608 -12.356 1.00 79.69 90 ARG A O 1
ATOM 710 N N . ILE A 1 91 ? -8.332 -4.356 -14.408 1.00 71.38 91 ILE A N 1
ATOM 711 C CA . ILE A 1 91 ? -8.261 -3.034 -15.033 1.00 71.38 91 ILE A CA 1
ATOM 712 C C . ILE A 1 91 ? -9.553 -2.297 -14.693 1.00 71.38 91 ILE A C 1
ATOM 714 O O . ILE A 1 91 ? -10.638 -2.884 -14.740 1.00 71.38 91 ILE A O 1
ATOM 718 N N . GLY A 1 92 ? -9.425 -1.023 -14.330 1.00 59.94 92 GLY A N 1
ATOM 719 C CA . GLY A 1 92 ? -10.533 -0.134 -14.003 1.00 59.94 92 GLY A CA 1
ATOM 720 C C . GLY A 1 92 ? -11.518 0.053 -15.157 1.00 59.94 92 GLY A C 1
ATOM 721 O O . GLY A 1 92 ? -11.431 1.006 -15.920 1.00 59.94 92 GLY A O 1
ATOM 722 N N . ARG A 1 93 ? -12.508 -0.836 -15.245 1.00 48.59 93 ARG A N 1
ATOM 723 C CA . ARG A 1 93 ? -13.821 -0.572 -15.843 1.00 48.59 93 ARG A CA 1
ATOM 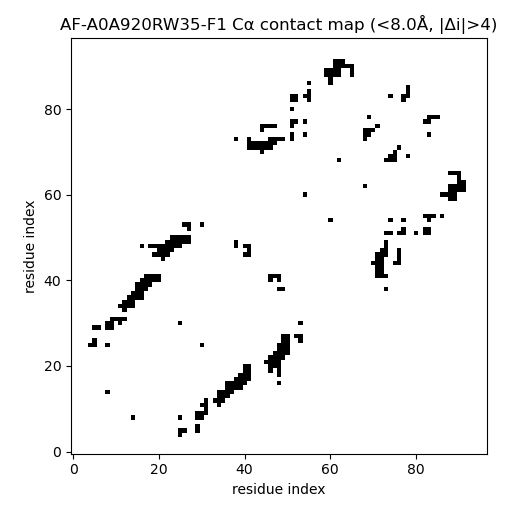724 C C . ARG A 1 93 ? -14.891 -1.200 -14.957 1.00 48.59 93 ARG A C 1
ATOM 726 O O . ARG A 1 93 ? -15.449 -2.245 -15.271 1.00 48.59 93 ARG A O 1
ATOM 733 N N . TYR A 1 94 ? -15.169 -0.542 -13.839 1.00 45.38 94 TYR A N 1
ATOM 734 C CA . TYR A 1 94 ? -16.470 -0.639 -13.188 1.00 45.38 94 TYR A CA 1
ATOM 735 C C . TYR A 1 94 ? -17.201 0.665 -13.483 1.00 45.38 94 TYR A C 1
ATOM 737 O O . TYR A 1 94 ? -17.154 1.611 -12.705 1.00 45.38 94 TYR A O 1
ATOM 745 N N . PHE A 1 95 ? -17.824 0.734 -14.660 1.00 31.58 95 PHE A N 1
ATOM 746 C CA . PHE A 1 95 ? -18.980 1.609 -14.796 1.00 31.58 95 PHE A CA 1
ATOM 747 C C . PHE A 1 95 ? -20.043 1.011 -13.884 1.00 31.58 95 PHE A C 1
ATOM 749 O O . PHE A 1 95 ? -20.319 -0.184 -14.004 1.00 31.58 95 PHE A O 1
ATOM 756 N N . PHE A 1 96 ? -20.548 1.812 -12.945 1.00 28.67 96 PHE A N 1
ATOM 757 C CA . PHE A 1 96 ? -21.702 1.482 -12.118 1.00 28.67 96 PHE A CA 1
ATOM 758 C C . PHE A 1 96 ? -22.755 0.790 -12.995 1.00 28.67 96 PHE A C 1
ATOM 760 O O . PHE A 1 96 ? -23.312 1.403 -13.906 1.00 28.67 96 PHE A O 1
ATOM 767 N N . ARG A 1 97 ? -22.933 -0.510 -12.779 1.00 32.59 97 ARG A N 1
ATOM 768 C CA . ARG A 1 97 ? -24.151 -1.220 -13.141 1.00 32.59 97 ARG A CA 1
ATOM 769 C C . ARG A 1 97 ? -24.946 -1.387 -11.866 1.00 32.59 97 ARG A C 1
ATOM 771 O O . ARG A 1 97 ? -24.293 -1.679 -10.838 1.00 32.59 97 ARG A O 1
#